Protein AF-A0A0M2RKM7-F1 (afdb_monomer)

Foldseek 3Di:
DDPVVVVVVVVVVVVVVVVVLQPDDPDDQDDDAFPPPQDQEFEAEEAQQQQVACVVVDRGRNNLQGLAAHVDSNHPHVNNVSCSRPVNRYYYYPYYHPDDPVCRVVD

Sequence (107 aa):
MSRRGVTALACLAALVALACDGAGSASPRPSGSPPPGTPAVLTALGDSITTGFGSCLVLMSCERNSWSTGTGLRVESHYRRLRERNPALRGENRAAPGARAAALAGQ

Solvent-accessible surface area (backbone atoms only — not comparable to full-atom values): 6380 Å² total; per-residue (Å²): 132,59,71,68,58,56,52,52,52,52,54,51,52,53,55,50,56,69,58,64,77,65,77,70,78,85,69,83,78,76,85,72,81,56,58,88,91,61,70,59,66,48,76,39,69,48,20,33,72,54,23,15,45,44,73,71,88,43,91,42,75,28,48,45,56,4,62,50,59,9,78,27,92,92,33,90,6,53,41,49,66,47,29,65,60,21,81,81,43,43,71,43,77,49,33,38,73,82,47,51,82,90,50,52,89,80,82

Structure (mmCIF, N/CA/C/O backbone):
data_AF-A0A0M2RKM7-F1
#
_entry.id   AF-A0A0M2RKM7-F1
#
loop_
_atom_site.group_PDB
_atom_site.id
_atom_site.type_symbol
_atom_site.label_atom_id
_atom_site.label_alt_id
_atom_site.label_comp_id
_atom_site.label_asym_id
_atom_site.label_entity_id
_atom_site.label_seq_id
_atom_site.pdbx_PDB_ins_code
_atom_site.Cartn_x
_atom_site.Cartn_y
_atom_site.Cartn_z
_atom_site.occupancy
_atom_site.B_iso_or_equiv
_atom_site.auth_seq_id
_atom_site.auth_comp_id
_atom_site.auth_asym_id
_atom_site.auth_atom_id
_atom_site.pdbx_PDB_model_num
ATOM 1 N N . MET A 1 1 ? 8.998 46.943 7.574 1.00 57.16 1 MET A N 1
ATOM 2 C CA . MET A 1 1 ? 9.124 45.532 8.013 1.00 57.16 1 MET A CA 1
ATOM 3 C C . MET A 1 1 ? 10.247 44.882 7.221 1.00 57.16 1 MET A C 1
ATOM 5 O O . MET A 1 1 ? 10.223 44.951 5.998 1.00 57.16 1 MET A O 1
ATOM 9 N N . SER A 1 2 ? 11.279 44.348 7.880 1.00 72.00 2 SER A N 1
ATOM 10 C CA . SER A 1 2 ? 12.429 43.769 7.174 1.00 72.00 2 SER A CA 1
ATOM 11 C C . SER A 1 2 ? 12.005 42.491 6.441 1.00 72.00 2 SER A C 1
ATOM 13 O O . SER A 1 2 ? 11.242 41.688 6.978 1.00 72.00 2 SER A O 1
ATOM 15 N N . ARG A 1 3 ? 12.505 42.279 5.215 1.00 73.31 3 ARG A N 1
ATOM 16 C CA . ARG A 1 3 ? 12.221 41.068 4.414 1.00 73.31 3 ARG A CA 1
ATOM 17 C C . ARG A 1 3 ? 12.471 39.773 5.204 1.00 73.31 3 ARG A C 1
ATOM 19 O O . ARG A 1 3 ? 11.742 38.808 5.031 1.00 73.31 3 ARG A O 1
ATOM 26 N N . ARG A 1 4 ? 13.436 39.809 6.132 1.00 76.69 4 ARG A N 1
ATOM 27 C CA . ARG A 1 4 ? 13.787 38.719 7.056 1.00 76.69 4 ARG A CA 1
ATOM 28 C C . ARG A 1 4 ? 12.669 38.375 8.051 1.00 76.69 4 ARG A C 1
ATOM 30 O O . ARG A 1 4 ? 12.461 37.203 8.348 1.00 76.69 4 ARG A O 1
ATOM 37 N N . GLY A 1 5 ? 11.934 39.375 8.541 1.00 78.19 5 GLY A N 1
ATOM 38 C CA . GLY A 1 5 ? 10.790 39.162 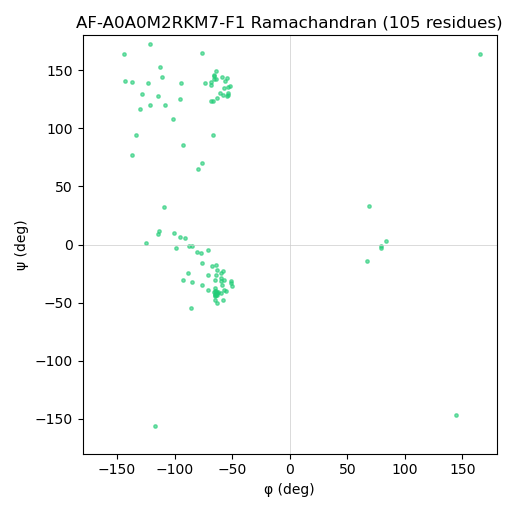9.433 1.00 78.19 5 GLY A CA 1
ATOM 39 C C . GLY A 1 5 ? 9.601 38.538 8.706 1.00 78.19 5 GLY A C 1
ATOM 40 O O . GLY A 1 5 ? 8.974 37.621 9.225 1.00 78.19 5 GLY A O 1
ATOM 41 N N . VAL A 1 6 ? 9.350 38.969 7.465 1.00 82.44 6 VAL A N 1
ATOM 42 C CA . VAL A 1 6 ? 8.284 38.404 6.620 1.00 82.44 6 VAL A CA 1
ATOM 43 C C . VAL A 1 6 ? 8.567 36.935 6.289 1.00 82.44 6 VAL A C 1
ATOM 45 O O . VAL A 1 6 ? 7.675 36.102 6.415 1.00 82.44 6 VAL A O 1
ATOM 48 N N . THR A 1 7 ? 9.812 36.587 5.945 1.00 85.94 7 THR A N 1
ATOM 49 C CA . THR A 1 7 ? 10.196 35.190 5.681 1.00 85.94 7 THR A CA 1
ATOM 50 C C . THR A 1 7 ? 10.096 34.304 6.920 1.00 85.94 7 THR A C 1
ATOM 52 O O . THR A 1 7 ? 9.625 33.176 6.819 1.00 85.94 7 THR A O 1
ATOM 55 N N . ALA A 1 8 ? 10.488 34.804 8.096 1.00 88.38 8 ALA A N 1
ATOM 56 C CA . ALA A 1 8 ? 10.396 34.035 9.337 1.00 88.38 8 ALA A CA 1
ATOM 57 C C . ALA A 1 8 ? 8.935 33.734 9.714 1.00 88.38 8 ALA A C 1
ATOM 59 O O . ALA A 1 8 ? 8.611 32.597 10.051 1.00 88.38 8 ALA A O 1
ATOM 60 N N . LEU A 1 9 ? 8.045 34.726 9.584 1.00 90.00 9 LEU A N 1
ATOM 61 C CA . LEU A 1 9 ? 6.608 34.544 9.804 1.00 90.00 9 LEU A CA 1
ATOM 62 C C . LEU A 1 9 ? 5.985 33.555 8.812 1.00 90.00 9 LEU A C 1
ATOM 64 O O . LEU A 1 9 ? 5.192 32.711 9.221 1.00 90.00 9 LEU A O 1
ATOM 68 N N . ALA A 1 10 ? 6.365 33.620 7.533 1.00 90.19 10 ALA A N 1
ATOM 69 C CA . ALA A 1 10 ? 5.863 32.697 6.518 1.00 90.19 10 ALA A CA 1
ATOM 70 C C . ALA A 1 10 ? 6.271 31.240 6.809 1.00 90.19 10 ALA A C 1
ATOM 72 O O . ALA A 1 10 ? 5.433 30.342 6.741 1.00 90.19 10 ALA A O 1
ATOM 73 N N . CYS A 1 11 ? 7.529 31.001 7.200 1.00 91.31 11 CYS A N 1
ATOM 74 C CA . CYS A 1 11 ? 7.995 29.667 7.589 1.00 91.31 11 CYS A CA 1
ATOM 75 C C . CYS A 1 11 ? 7.268 29.139 8.833 1.00 91.31 11 CYS A C 1
ATOM 77 O O . CYS A 1 11 ? 6.881 27.973 8.872 1.00 91.31 11 CYS A O 1
ATOM 79 N N . LEU A 1 12 ? 7.053 29.994 9.838 1.00 90.25 12 LEU A N 1
ATOM 80 C CA . LEU A 1 12 ? 6.352 29.608 11.061 1.00 90.25 12 LEU A CA 1
ATOM 81 C C . LEU A 1 12 ? 4.887 29.242 10.774 1.00 90.25 12 LEU A C 1
ATOM 83 O O . LEU A 1 12 ? 4.402 28.221 11.253 1.00 90.25 12 LEU A O 1
ATOM 87 N N . ALA A 1 13 ? 4.206 30.028 9.934 1.00 85.56 13 ALA A N 1
ATOM 88 C CA . ALA A 1 13 ? 2.833 29.753 9.516 1.00 85.56 13 ALA A CA 1
ATOM 89 C C . ALA A 1 13 ? 2.716 28.428 8.740 1.00 85.56 13 ALA A C 1
ATOM 91 O O . ALA A 1 13 ? 1.798 27.649 8.993 1.00 85.56 13 ALA A O 1
ATOM 92 N N . ALA A 1 14 ? 3.672 28.131 7.851 1.00 83.88 14 ALA A N 1
ATOM 93 C CA . ALA A 1 14 ? 3.708 26.865 7.119 1.00 83.88 14 ALA A CA 1
ATOM 94 C C . ALA A 1 14 ? 3.900 25.651 8.050 1.00 83.88 14 ALA A C 1
ATOM 96 O O . ALA A 1 14 ? 3.241 24.626 7.873 1.00 83.88 14 ALA A O 1
ATOM 97 N N . LEU A 1 15 ? 4.758 25.769 9.071 1.00 83.56 15 LEU A N 1
ATOM 98 C CA . LEU A 1 15 ? 4.966 24.713 10.069 1.00 83.56 15 LEU A CA 1
ATOM 99 C C . LEU A 1 15 ? 3.716 24.463 10.924 1.00 83.56 15 LEU A C 1
ATOM 101 O O . LEU A 1 15 ? 3.376 23.309 11.178 1.00 83.56 15 LEU A O 1
ATOM 105 N N . VAL A 1 16 ? 3.008 25.523 11.324 1.00 81.25 16 VAL A N 1
ATOM 106 C CA . VAL A 1 16 ? 1.745 25.408 12.072 1.00 81.25 16 VAL A CA 1
ATOM 107 C C . VAL A 1 16 ? 0.661 24.747 11.217 1.00 81.25 16 VAL A C 1
ATOM 109 O O . VAL A 1 16 ? -0.001 23.824 11.686 1.00 81.25 16 VAL A O 1
ATOM 112 N N . ALA A 1 17 ? 0.528 25.134 9.945 1.00 74.81 17 ALA A N 1
ATOM 113 C CA . ALA A 1 17 ? -0.430 24.514 9.028 1.00 74.81 17 ALA A CA 1
ATOM 114 C C . ALA A 1 17 ? -0.175 23.003 8.854 1.00 74.81 17 ALA A C 1
ATOM 116 O O . ALA A 1 17 ? -1.106 22.205 8.919 1.00 74.81 17 ALA A O 1
ATOM 117 N N . LEU A 1 18 ? 1.093 22.592 8.729 1.00 72.00 18 LEU A N 1
ATOM 118 C CA . LEU A 1 18 ? 1.483 21.179 8.641 1.00 72.00 18 LEU A CA 1
ATOM 119 C C . LEU A 1 18 ? 1.169 20.373 9.915 1.00 72.00 18 LEU A C 1
ATOM 121 O O . LEU A 1 18 ? 1.007 19.152 9.814 1.00 72.00 18 LEU A O 1
ATOM 125 N N . ALA A 1 19 ? 1.118 21.026 11.081 1.00 65.94 19 ALA A N 1
ATOM 126 C CA . ALA A 1 19 ? 0.835 20.405 12.375 1.00 65.94 19 ALA A CA 1
ATOM 127 C C . ALA A 1 19 ? -0.672 20.278 12.664 1.00 65.94 19 ALA A C 1
ATOM 129 O O . ALA A 1 19 ? -1.094 19.314 13.303 1.00 65.94 19 ALA A O 1
ATOM 130 N N . CYS A 1 20 ? -1.492 21.214 12.177 1.00 61.06 20 CYS A N 1
ATOM 131 C CA . CYS A 1 20 ? -2.936 21.224 12.427 1.00 61.06 20 CYS A CA 1
ATOM 132 C C . CYS A 1 20 ? -3.732 20.193 11.605 1.00 61.06 20 CYS A C 1
ATOM 134 O O . CYS A 1 20 ? -4.843 19.849 11.994 1.00 61.06 20 CYS A O 1
ATOM 136 N N . ASP A 1 21 ? -3.157 19.631 10.540 1.00 57.12 21 ASP A N 1
ATOM 137 C CA . ASP A 1 21 ? -3.790 18.581 9.716 1.00 57.12 21 ASP A CA 1
ATOM 138 C C . ASP A 1 21 ? -3.897 17.206 10.423 1.00 57.12 21 ASP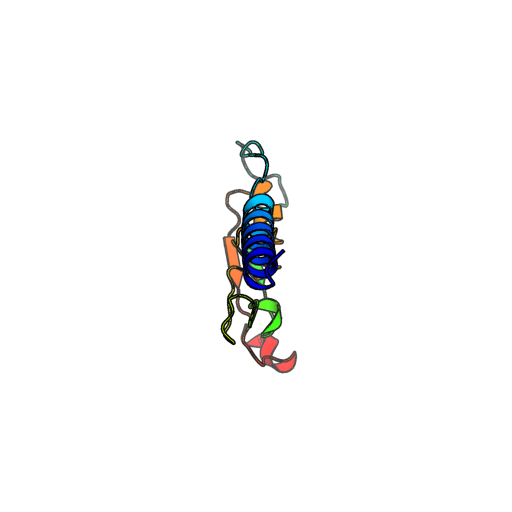 A C 1
ATOM 140 O O . ASP A 1 21 ? -4.436 16.246 9.876 1.00 57.12 21 ASP A O 1
ATOM 144 N N . GLY A 1 22 ? -3.333 17.067 11.630 1.00 54.03 22 GLY A N 1
ATOM 145 C CA . GLY A 1 22 ? -3.231 15.796 12.358 1.00 54.03 22 GLY A CA 1
ATOM 146 C C . GLY A 1 22 ? -4.283 15.556 13.445 1.00 54.03 22 GLY A C 1
ATOM 147 O O . GLY A 1 22 ? -4.264 14.489 14.060 1.00 54.03 22 GLY A O 1
ATOM 148 N N . ALA A 1 23 ? -5.180 16.509 13.718 1.00 55.00 23 ALA A N 1
ATOM 149 C CA . ALA A 1 23 ? -6.182 16.390 14.781 1.00 55.00 23 ALA A CA 1
ATOM 150 C C . ALA A 1 23 ? -7.385 15.535 14.335 1.00 55.00 23 ALA A C 1
ATOM 152 O O . ALA A 1 23 ? -8.508 16.015 14.206 1.00 55.00 23 ALA A O 1
ATOM 153 N N . GLY A 1 24 ? -7.142 14.249 14.073 1.00 55.44 24 GLY A N 1
ATOM 154 C CA . GLY A 1 24 ? -8.203 13.266 13.879 1.00 55.44 24 GLY A CA 1
ATOM 155 C C . GLY A 1 24 ? -8.942 13.029 15.194 1.00 55.44 24 GLY A C 1
ATOM 156 O O . GLY A 1 24 ? -8.330 12.669 16.200 1.00 55.44 24 GLY A O 1
ATOM 157 N N . SER A 1 25 ? -10.257 13.233 15.196 1.00 58.03 25 SER A N 1
ATOM 158 C CA . SER A 1 25 ? -11.138 12.838 16.292 1.00 58.03 25 SER A CA 1
ATOM 159 C C . SER A 1 25 ? -10.954 11.347 16.589 1.00 58.03 25 SER A C 1
ATOM 161 O O . SER A 1 25 ? -11.003 10.506 15.690 1.00 58.03 25 SER A O 1
ATOM 163 N N . ALA A 1 26 ? -10.710 11.007 17.857 1.00 58.09 26 ALA A N 1
ATOM 164 C CA . ALA A 1 26 ? -10.612 9.621 18.295 1.00 58.09 26 ALA A CA 1
ATOM 165 C C . ALA A 1 26 ? -11.987 8.954 18.147 1.00 58.09 26 ALA A C 1
ATOM 167 O O . ALA A 1 26 ? -12.847 9.072 19.018 1.00 58.09 26 ALA A O 1
ATOM 168 N N . SER A 1 27 ? -12.210 8.295 17.010 1.00 61.47 27 SER A N 1
ATOM 169 C CA . SER A 1 27 ? -13.421 7.514 16.778 1.00 61.47 27 SER A CA 1
ATOM 170 C C . SER A 1 27 ? -13.407 6.281 17.695 1.00 61.47 27 SER A C 1
ATOM 172 O O . SER A 1 27 ? -12.346 5.660 17.848 1.00 61.47 27 SER A O 1
ATOM 174 N N . PRO A 1 28 ? -14.534 5.915 18.338 1.00 60.66 28 PRO A N 1
ATOM 175 C CA . PRO A 1 28 ? -14.600 4.740 19.198 1.00 60.66 28 PRO A CA 1
ATOM 176 C C . PRO A 1 28 ? -14.117 3.499 18.446 1.00 60.66 28 PRO A C 1
ATOM 178 O O . PRO A 1 28 ? -14.588 3.206 17.347 1.00 60.66 28 PRO A O 1
ATOM 181 N N . ARG A 1 29 ? -13.176 2.752 19.036 1.00 60.69 29 ARG A N 1
ATOM 182 C CA . ARG A 1 29 ? -12.738 1.477 18.461 1.00 60.69 29 ARG A CA 1
ATOM 183 C C . ARG A 1 29 ? -13.916 0.495 18.539 1.00 60.69 29 ARG A C 1
ATOM 185 O O . ARG A 1 29 ? -14.388 0.243 19.647 1.00 60.69 29 ARG A O 1
ATOM 192 N N . PRO A 1 30 ? -14.369 -0.085 17.417 1.00 62.38 30 PRO A N 1
ATOM 193 C CA . PRO A 1 30 ? -15.457 -1.049 17.447 1.00 62.38 30 PRO A CA 1
ATOM 194 C C . PRO A 1 30 ? -15.046 -2.281 18.253 1.00 62.38 30 PRO A C 1
ATOM 196 O O . PRO A 1 30 ? -14.010 -2.898 17.992 1.00 62.38 30 PRO A O 1
ATOM 199 N N . SER A 1 31 ? -15.861 -2.621 19.247 1.00 58.75 31 SER A N 1
ATOM 200 C CA . SER A 1 31 ? -15.774 -3.848 20.031 1.00 58.75 31 SER A CA 1
ATOM 201 C C . SER A 1 31 ? -16.827 -4.832 19.517 1.00 58.75 31 SER A C 1
ATOM 203 O O . SER A 1 31 ? -18.025 -4.632 19.694 1.00 58.75 31 SER A O 1
ATOM 205 N N . GLY A 1 32 ? -16.393 -5.889 18.831 1.00 67.69 32 GLY A N 1
ATOM 206 C CA . GLY A 1 32 ? -17.287 -6.923 18.307 1.00 67.69 32 GLY A CA 1
ATOM 207 C C . GLY A 1 32 ? -16.619 -7.822 17.271 1.00 67.69 32 GLY A C 1
ATOM 208 O O . GLY A 1 32 ? -15.561 -7.492 16.731 1.00 67.69 32 GLY A O 1
ATOM 209 N N . SER A 1 33 ? -17.235 -8.973 17.001 1.00 70.50 33 SER A N 1
ATOM 210 C CA . SER A 1 33 ? -16.856 -9.819 15.868 1.00 70.50 33 SER A CA 1
ATOM 211 C C . SER A 1 33 ? -17.156 -9.089 14.550 1.00 70.50 33 SER A C 1
ATOM 213 O O . SER A 1 33 ? -18.172 -8.392 14.472 1.00 70.50 33 SER A O 1
ATOM 215 N N . PRO A 1 34 ? -16.307 -9.228 13.514 1.00 71.06 34 PRO A N 1
ATOM 216 C CA . PRO A 1 34 ? -16.527 -8.568 12.232 1.00 71.06 34 PRO A CA 1
ATOM 217 C C . PRO A 1 34 ? -17.899 -8.935 11.650 1.00 71.06 34 PRO A C 1
ATOM 219 O O . PRO A 1 34 ? -18.291 -10.103 11.741 1.00 71.06 34 PRO A O 1
ATOM 222 N N . PRO A 1 35 ? -18.622 -7.988 11.025 1.00 74.69 35 PRO A N 1
ATOM 223 C CA . PRO A 1 35 ? -19.873 -8.298 10.352 1.00 74.69 35 PRO A CA 1
ATOM 224 C C . PRO A 1 35 ? -19.681 -9.420 9.316 1.00 74.69 35 PRO A C 1
ATOM 226 O O . PRO A 1 35 ? -18.643 -9.448 8.634 1.00 74.69 35 PRO A O 1
ATOM 229 N N . PRO A 1 36 ? -20.669 -10.319 9.153 1.00 77.31 36 PRO A N 1
ATOM 230 C CA . PRO A 1 36 ? -20.647 -11.323 8.097 1.00 77.31 36 PRO A CA 1
ATOM 231 C C . PRO A 1 36 ? -20.399 -10.677 6.728 1.00 77.31 36 PRO A C 1
ATOM 233 O O . PRO A 1 36 ? -20.969 -9.634 6.415 1.00 77.31 36 PRO A O 1
ATOM 236 N N . GLY A 1 37 ? -19.530 -11.284 5.916 1.00 81.62 37 GLY A N 1
ATOM 237 C CA . GLY A 1 37 ? -19.195 -10.782 4.578 1.00 81.62 37 GLY A CA 1
ATOM 238 C C . GLY A 1 37 ? -18.121 -9.690 4.535 1.00 81.62 37 GLY A C 1
ATOM 239 O O . GLY A 1 37 ? -17.807 -9.196 3.453 1.00 81.62 37 GLY A O 1
ATOM 240 N N . THR A 1 38 ? -17.517 -9.317 5.668 1.00 85.12 38 THR A N 1
ATOM 241 C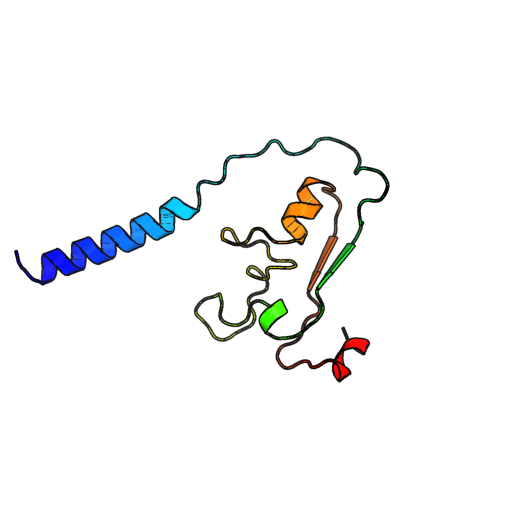 CA . THR A 1 38 ? -16.335 -8.444 5.643 1.00 85.12 38 THR A CA 1
ATOM 242 C C . THR A 1 38 ? -15.094 -9.199 5.154 1.00 85.12 38 THR A C 1
ATOM 244 O O . THR A 1 38 ? -14.881 -10.352 5.537 1.00 85.12 38 THR A O 1
ATOM 247 N N . PRO A 1 39 ? -14.250 -8.580 4.306 1.00 90.75 39 PRO A N 1
ATOM 248 C CA . PRO A 1 39 ? -13.041 -9.230 3.821 1.00 90.75 39 PRO A CA 1
ATOM 249 C C . PRO A 1 39 ? -12.078 -9.513 4.978 1.00 90.75 39 PRO A C 1
ATOM 251 O O . PRO A 1 39 ? -11.940 -8.707 5.901 1.00 90.75 39 PRO A O 1
ATOM 254 N N . ALA A 1 40 ? -11.394 -10.657 4.912 1.00 92.62 40 ALA A N 1
ATOM 255 C CA . ALA A 1 40 ? -10.340 -11.028 5.859 1.00 92.62 40 ALA A CA 1
ATOM 256 C C . ALA A 1 40 ? -8.953 -10.524 5.424 1.00 92.62 40 ALA A C 1
ATOM 258 O O . ALA A 1 40 ? -8.072 -10.319 6.263 1.00 92.62 40 ALA A O 1
ATOM 259 N N . VAL A 1 41 ? -8.763 -10.300 4.119 1.00 95.75 41 VAL A N 1
ATOM 260 C CA . VAL A 1 41 ? -7.501 -9.856 3.520 1.00 95.75 41 VAL A CA 1
ATOM 261 C C . VAL A 1 41 ? -7.773 -8.779 2.469 1.00 95.75 41 VAL A C 1
ATOM 263 O O . VAL A 1 41 ? -8.727 -8.885 1.702 1.00 95.75 41 VAL A O 1
ATOM 266 N N . LEU A 1 42 ? -6.920 -7.757 2.434 1.00 97.12 42 LEU A N 1
ATOM 267 C CA . LEU A 1 42 ? -6.815 -6.771 1.364 1.00 97.12 42 LEU A CA 1
ATOM 268 C C . LEU A 1 42 ? -5.392 -6.808 0.805 1.00 97.12 42 LEU A C 1
ATOM 270 O O . LEU A 1 42 ? -4.447 -6.492 1.528 1.00 97.12 42 LEU A O 1
ATOM 274 N N . THR A 1 43 ? -5.255 -7.112 -0.481 1.00 97.62 43 THR A N 1
ATOM 275 C CA . THR A 1 43 ? -3.968 -7.047 -1.180 1.00 97.62 43 THR A CA 1
ATOM 276 C C . THR A 1 43 ? -4.021 -5.964 -2.247 1.00 97.62 43 THR A C 1
ATOM 278 O O . THR A 1 43 ? -4.938 -5.937 -3.066 1.00 97.62 43 THR A O 1
ATOM 281 N N . ALA A 1 44 ? -3.049 -5.056 -2.228 1.00 98.19 44 ALA A N 1
ATOM 282 C CA . ALA A 1 44 ? -2.884 -4.039 -3.255 1.00 98.19 44 ALA A CA 1
ATOM 283 C C . ALA A 1 44 ? -1.877 -4.513 -4.306 1.00 98.19 44 ALA A C 1
ATOM 285 O O . ALA A 1 44 ? -0.747 -4.852 -3.966 1.00 98.19 44 ALA A O 1
ATOM 286 N N . LEU A 1 45 ? -2.294 -4.508 -5.570 1.00 98.12 45 LEU A N 1
ATOM 287 C CA . LEU A 1 45 ? -1.475 -4.834 -6.737 1.00 98.12 45 LEU A CA 1
ATOM 288 C C . LEU A 1 45 ? -1.286 -3.560 -7.571 1.00 98.12 45 LEU A C 1
ATOM 290 O O . LEU A 1 45 ? -2.125 -2.655 -7.536 1.00 98.12 45 LEU A O 1
ATOM 294 N N . GLY A 1 46 ? -0.196 -3.468 -8.320 1.00 97.81 46 GLY A N 1
ATOM 295 C CA . GLY A 1 46 ? 0.050 -2.360 -9.235 1.00 97.81 46 GLY A CA 1
ATOM 296 C C . GLY A 1 46 ? 1.514 -1.965 -9.327 1.00 97.81 46 GLY A C 1
ATOM 297 O O . GLY A 1 46 ? 2.414 -2.804 -9.247 1.00 97.81 46 GLY A O 1
ATOM 298 N N . ASP A 1 47 ? 1.733 -0.671 -9.523 1.00 98.00 47 ASP A N 1
ATOM 299 C CA . ASP A 1 47 ? 3.030 -0.086 -9.836 1.00 98.00 47 ASP A CA 1
ATOM 300 C C . ASP A 1 47 ? 3.525 0.883 -8.743 1.00 98.00 47 ASP A C 1
ATOM 302 O O . ASP A 1 47 ? 3.130 0.816 -7.573 1.00 98.00 47 ASP A O 1
ATOM 306 N N . SER A 1 48 ? 4.410 1.808 -9.120 1.00 97.56 48 SER A N 1
ATOM 307 C CA . SER A 1 48 ? 4.951 2.832 -8.228 1.00 97.56 48 SER A CA 1
ATOM 308 C C . SER A 1 48 ? 3.865 3.699 -7.579 1.00 97.56 48 SER A C 1
ATOM 310 O O . SER A 1 48 ? 4.043 4.104 -6.427 1.00 97.56 48 SER A O 1
ATOM 312 N N . ILE A 1 49 ? 2.725 3.928 -8.239 1.00 96.69 49 ILE A N 1
ATOM 313 C CA . ILE A 1 49 ? 1.602 4.692 -7.681 1.00 96.69 49 ILE A CA 1
ATOM 314 C C . ILE A 1 49 ? 1.019 3.950 -6.474 1.00 96.69 49 ILE A C 1
ATOM 316 O O . ILE 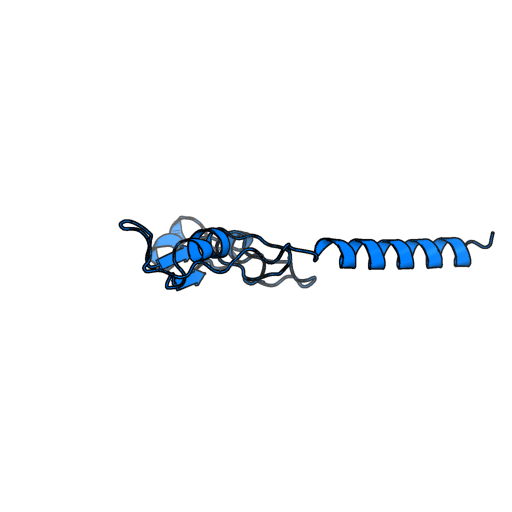A 1 49 ? 0.873 4.536 -5.401 1.00 96.69 49 ILE A O 1
ATOM 320 N N . THR A 1 50 ? 0.767 2.643 -6.599 1.00 98.12 50 THR A N 1
ATOM 321 C CA . THR A 1 50 ? 0.210 1.823 -5.509 1.00 98.12 50 THR A CA 1
ATOM 322 C C . THR A 1 50 ? 1.163 1.721 -4.313 1.00 98.12 50 THR A C 1
ATOM 324 O O . THR A 1 50 ? 0.712 1.657 -3.165 1.00 98.12 50 THR A O 1
ATOM 327 N N . THR A 1 51 ? 2.480 1.768 -4.543 1.00 97.75 51 THR A N 1
ATOM 328 C CA . THR A 1 51 ? 3.484 1.819 -3.460 1.00 97.75 51 THR A CA 1
ATOM 329 C C . THR A 1 51 ? 3.627 3.201 -2.805 1.00 97.75 51 THR A C 1
ATOM 331 O O . THR A 1 51 ? 4.347 3.334 -1.818 1.00 97.75 51 THR A O 1
ATOM 334 N N . GLY A 1 52 ? 2.976 4.245 -3.333 1.00 96.81 52 GLY A N 1
ATOM 335 C CA . GLY A 1 52 ? 3.122 5.618 -2.840 1.00 96.81 52 GLY A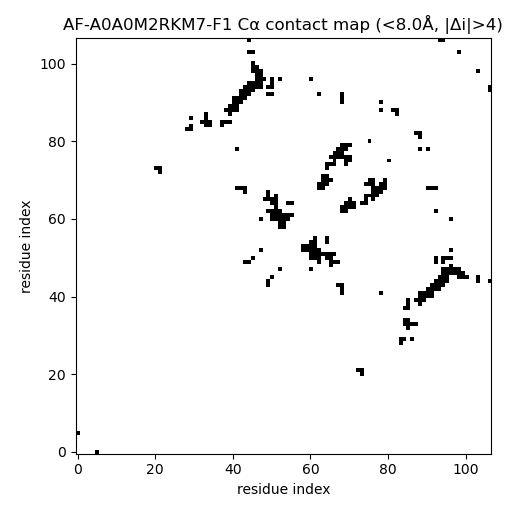 CA 1
ATOM 336 C C . GLY A 1 52 ? 4.504 6.216 -3.120 1.00 96.81 52 GLY A C 1
ATOM 337 O O . GLY A 1 52 ? 5.030 6.970 -2.295 1.00 96.81 52 GLY A O 1
ATOM 338 N N . PHE A 1 53 ? 5.127 5.847 -4.240 1.00 97.69 53 PHE A N 1
ATOM 339 C CA . PHE A 1 53 ? 6.472 6.285 -4.609 1.00 97.69 53 PHE A CA 1
ATOM 340 C C . PHE A 1 53 ? 6.623 7.814 -4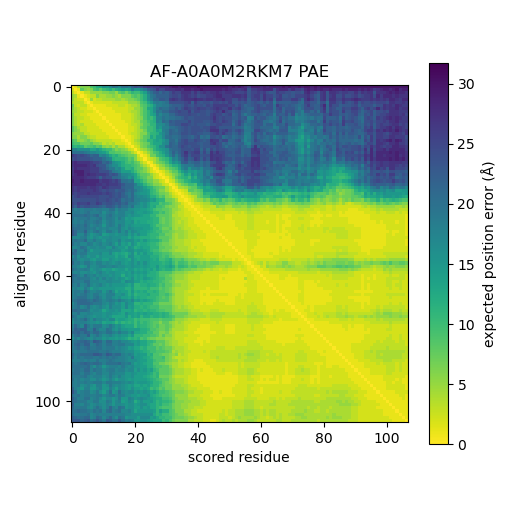.584 1.00 97.69 53 PHE A C 1
ATOM 342 O O . PHE A 1 53 ? 5.767 8.543 -5.079 1.00 97.69 53 PHE A O 1
ATOM 349 N N . GLY A 1 54 ? 7.721 8.309 -4.006 1.00 95.69 54 GLY A N 1
ATOM 350 C CA . GLY A 1 54 ? 8.033 9.744 -3.954 1.00 95.69 54 GLY A CA 1
ATOM 351 C C . GLY A 1 54 ? 7.284 10.534 -2.875 1.00 95.69 54 GLY A C 1
ATOM 352 O O . GLY A 1 54 ? 7.547 11.717 -2.682 1.00 95.69 54 GLY A O 1
ATOM 353 N N . SER A 1 55 ? 6.382 9.902 -2.122 1.00 95.62 55 SER A N 1
ATOM 354 C CA . SER A 1 55 ? 5.565 10.600 -1.117 1.00 95.62 55 SER A CA 1
ATOM 355 C C . SER A 1 55 ? 6.279 10.866 0.219 1.00 95.62 55 SER A C 1
ATOM 357 O O . SER A 1 55 ? 5.730 11.550 1.081 1.00 95.62 55 SER A O 1
ATOM 359 N N . CYS A 1 56 ? 7.496 10.347 0.408 1.00 93.50 56 CYS A N 1
ATOM 360 C CA . CYS A 1 56 ? 8.296 10.511 1.628 1.00 93.50 56 CYS A CA 1
ATOM 361 C C . CYS A 1 56 ? 9.515 11.424 1.423 1.00 93.50 56 CYS A C 1
ATOM 363 O O . CYS A 1 56 ? 10.542 11.227 2.062 1.00 93.50 56 CYS A O 1
ATOM 365 N N . LEU A 1 57 ? 9.392 12.426 0.538 1.00 88.69 57 LEU A N 1
ATOM 366 C CA . LEU A 1 57 ? 10.415 13.429 0.167 1.00 88.69 57 LEU A CA 1
ATOM 367 C C . LEU A 1 57 ? 11.636 12.881 -0.590 1.00 88.69 57 LEU A C 1
ATOM 369 O O . LEU A 1 57 ? 12.384 13.646 -1.191 1.00 88.69 57 LEU A O 1
ATOM 373 N N . VAL A 1 58 ? 11.813 11.564 -0.598 1.00 91.81 58 VAL A N 1
ATOM 374 C CA . VAL A 1 58 ? 12.803 10.830 -1.384 1.00 91.81 58 VAL A CA 1
ATOM 375 C C . VAL A 1 58 ? 12.107 10.021 -2.478 1.00 91.81 58 VAL A C 1
ATOM 377 O O . VAL A 1 58 ? 11.009 9.498 -2.270 1.00 91.81 58 VAL A O 1
ATOM 380 N N . LEU A 1 59 ? 12.741 9.911 -3.649 1.00 93.25 59 LEU A N 1
ATOM 381 C CA . LEU A 1 59 ? 12.232 9.155 -4.801 1.00 93.25 59 LEU A CA 1
ATOM 382 C C . LEU A 1 59 ? 12.407 7.642 -4.590 1.00 93.25 59 LEU A C 1
ATOM 384 O O . LEU A 1 59 ? 13.231 6.993 -5.227 1.00 93.25 59 LEU A O 1
ATOM 388 N N . MET A 1 60 ? 11.624 7.095 -3.665 1.00 96.19 60 MET A N 1
ATOM 389 C CA . MET A 1 60 ? 11.518 5.668 -3.358 1.00 96.19 60 MET A CA 1
ATOM 390 C C . MET A 1 60 ? 10.073 5.308 -3.001 1.00 96.19 60 MET A C 1
ATOM 392 O O . MET A 1 60 ? 9.260 6.191 -2.705 1.00 96.19 60 MET A O 1
ATOM 396 N N . SER A 1 61 ? 9.752 4.013 -3.012 1.00 97.56 61 SER A N 1
ATOM 397 C CA . SER A 1 61 ? 8.475 3.501 -2.509 1.00 97.56 61 SER A CA 1
ATOM 398 C C . SER A 1 61 ? 8.275 3.908 -1.053 1.00 97.56 61 SER A C 1
ATOM 400 O O . SER A 1 61 ? 9.186 3.783 -0.233 1.00 97.56 61 SER A O 1
ATOM 402 N N . CYS A 1 62 ? 7.075 4.379 -0.722 1.00 97.12 62 CYS A N 1
ATOM 403 C CA . CYS A 1 62 ? 6.710 4.695 0.650 1.00 97.12 62 CYS A CA 1
ATOM 404 C C . CYS A 1 62 ? 5.300 4.189 0.939 1.00 97.12 62 CYS A C 1
ATOM 406 O O . CYS A 1 62 ? 4.333 4.950 0.986 1.00 97.12 62 CYS A O 1
ATOM 408 N N . GLU A 1 63 ? 5.191 2.876 1.150 1.00 97.25 63 GLU A N 1
ATOM 409 C CA . GLU A 1 63 ? 3.907 2.175 1.264 1.00 97.25 63 GLU A CA 1
ATOM 410 C C . GLU A 1 63 ? 3.037 2.691 2.408 1.00 97.25 63 GLU A C 1
ATOM 412 O O . GLU A 1 63 ? 1.812 2.632 2.329 1.00 97.25 63 GLU A O 1
ATOM 417 N N . ARG A 1 64 ? 3.652 3.291 3.435 1.00 96.12 64 ARG A N 1
ATOM 418 C CA . ARG A 1 64 ? 2.943 4.009 4.498 1.00 96.12 64 ARG A CA 1
ATOM 419 C C . ARG A 1 64 ? 1.948 5.035 3.944 1.00 96.12 64 ARG A C 1
ATOM 421 O O . ARG A 1 64 ? 0.901 5.233 4.551 1.00 96.12 64 ARG A O 1
ATOM 428 N N . ASN A 1 65 ? 2.242 5.655 2.807 1.00 96.88 65 ASN A N 1
ATOM 429 C CA . ASN A 1 65 ? 1.388 6.651 2.165 1.00 96.88 65 ASN A CA 1
ATOM 430 C C . ASN A 1 65 ? 0.570 6.085 0.987 1.00 96.88 65 ASN A C 1
ATOM 432 O O . ASN A 1 65 ? -0.061 6.850 0.260 1.00 96.88 65 ASN A O 1
ATOM 436 N N . SER A 1 66 ? 0.548 4.763 0.790 1.00 98.00 66 SER A N 1
ATOM 437 C CA . SER A 1 66 ? -0.339 4.125 -0.187 1.00 98.00 66 SER A CA 1
ATOM 438 C C . SER A 1 66 ? -1.806 4.404 0.152 1.00 98.00 66 SER A C 1
ATOM 440 O O . SER A 1 66 ? -2.250 4.158 1.274 1.00 98.00 66 SER A O 1
ATOM 442 N N . TRP A 1 67 ? -2.599 4.851 -0.822 1.00 96.88 67 TRP A N 1
ATOM 443 C CA . TRP A 1 67 ? -4.048 5.022 -0.643 1.00 96.88 67 TRP A CA 1
ATOM 444 C C . TRP A 1 67 ? -4.792 3.687 -0.469 1.00 96.88 67 TRP A C 1
ATOM 446 O O . TRP A 1 67 ? -5.901 3.658 0.067 1.00 96.88 67 TRP A O 1
ATOM 456 N N . SER A 1 68 ? -4.172 2.571 -0.854 1.00 97.94 68 SER A N 1
ATOM 457 C CA . SER A 1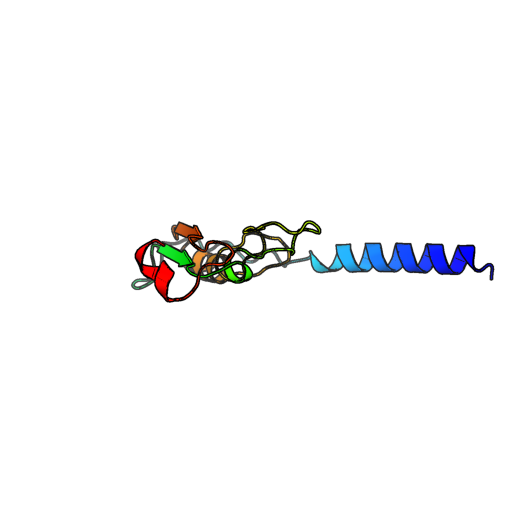 68 ? -4.746 1.230 -0.726 1.00 97.94 68 SER A CA 1
ATOM 458 C C . SER A 1 68 ? -4.479 0.629 0.650 1.00 97.94 68 SER A C 1
ATOM 460 O O . SER A 1 68 ? -5.419 0.257 1.350 1.00 97.94 68 SER A O 1
ATOM 462 N N . THR A 1 69 ? -3.213 0.576 1.067 1.00 98.06 69 THR A N 1
ATOM 463 C CA . THR A 1 69 ? -2.782 -0.176 2.263 1.00 98.06 69 THR A CA 1
ATOM 464 C C . THR A 1 69 ? -2.025 0.651 3.297 1.00 98.06 69 THR A C 1
ATOM 466 O O . THR A 1 69 ? -1.637 0.129 4.340 1.00 98.06 69 THR A O 1
ATOM 469 N N . GLY A 1 70 ? -1.839 1.947 3.049 1.00 97.31 70 GLY A N 1
ATOM 470 C CA . GLY A 1 70 ? -1.024 2.813 3.888 1.00 97.31 70 GLY A CA 1
ATOM 471 C C . GLY A 1 70 ? -1.558 2.998 5.307 1.00 97.31 70 GLY A C 1
ATOM 472 O O . GLY A 1 70 ? -2.763 2.986 5.566 1.00 97.31 70 GLY A O 1
ATOM 473 N N . THR A 1 71 ? -0.627 3.206 6.235 1.00 95.25 71 THR A N 1
ATOM 474 C CA . THR A 1 71 ? -0.861 3.477 7.665 1.00 95.25 71 THR A CA 1
ATOM 475 C C . THR A 1 71 ? -0.423 4.891 8.066 1.00 95.25 71 THR A C 1
ATOM 477 O O . THR A 1 71 ? -0.315 5.220 9.247 1.00 95.25 71 THR A O 1
ATOM 480 N N . GLY A 1 72 ? -0.127 5.739 7.080 1.00 94.00 72 GLY A N 1
ATOM 481 C CA . GLY A 1 72 ? 0.331 7.103 7.274 1.00 94.00 72 GLY A CA 1
ATOM 482 C C . GLY A 1 72 ? -0.723 7.998 7.907 1.00 94.00 72 GLY A C 1
ATOM 483 O O . GLY A 1 72 ? -1.907 7.890 7.611 1.00 94.00 72 GLY A O 1
ATOM 484 N N . LEU A 1 73 ? -0.283 8.932 8.754 1.00 90.62 73 LEU A N 1
ATOM 485 C CA . LEU A 1 73 ? -1.183 9.882 9.425 1.00 90.62 73 LEU A CA 1
ATOM 486 C C . LEU A 1 73 ? -1.978 10.744 8.435 1.00 90.62 73 LEU A C 1
ATOM 488 O O . LEU A 1 73 ? -3.111 11.099 8.721 1.00 90.62 73 LEU A O 1
ATOM 492 N N . ARG A 1 74 ? -1.395 11.040 7.267 1.00 87.19 74 ARG A N 1
ATOM 493 C CA . ARG A 1 74 ? -2.005 11.860 6.209 1.00 87.19 74 ARG A CA 1
ATOM 494 C C . ARG A 1 74 ? -2.803 11.057 5.181 1.00 87.19 74 ARG A C 1
ATOM 496 O O . ARG A 1 74 ? -3.218 11.613 4.172 1.00 87.19 74 ARG A O 1
ATOM 503 N N . VAL A 1 75 ? -2.968 9.750 5.389 1.00 92.94 75 VAL A N 1
ATOM 504 C CA . VAL A 1 75 ? -3.659 8.876 4.440 1.00 92.94 75 VAL A CA 1
ATOM 505 C C . VAL A 1 75 ? -4.704 8.051 5.170 1.00 92.94 75 VAL A C 1
ATOM 507 O O . VAL A 1 75 ? -4.388 7.206 6.009 1.00 92.94 75 VAL A O 1
ATOM 510 N N . GLU A 1 76 ? -5.959 8.277 4.798 1.00 96.06 76 GLU A N 1
ATOM 511 C CA . GLU A 1 76 ? -7.075 7.418 5.174 1.00 96.06 76 GLU A CA 1
ATOM 512 C C . GLU A 1 76 ? -7.266 6.373 4.069 1.00 96.06 76 GLU A C 1
ATOM 514 O O . GLU A 1 76 ? -7.980 6.588 3.085 1.00 96.06 76 GLU A O 1
ATOM 519 N N . SER A 1 77 ? -6.510 5.279 4.168 1.00 97.81 77 SER A N 1
ATOM 520 C CA . SER A 1 77 ? -6.429 4.251 3.128 1.00 97.81 77 SER A CA 1
ATOM 521 C C . SER A 1 77 ? -7.662 3.345 3.098 1.00 97.81 77 SER A C 1
ATOM 523 O O . SER A 1 77 ? -8.432 3.270 4.059 1.00 97.81 77 SER A O 1
ATOM 525 N N . HIS A 1 78 ? -7.841 2.592 2.008 1.00 97.12 78 HIS A N 1
ATOM 526 C CA . HIS A 1 78 ? -8.854 1.531 1.964 1.00 97.12 78 HIS A CA 1
ATOM 527 C C . HIS A 1 78 ? -8.675 0.526 3.112 1.00 97.12 78 HIS A C 1
ATOM 529 O O . HIS A 1 78 ? -9.661 0.138 3.735 1.00 97.12 78 HIS A O 1
ATOM 535 N N . TYR A 1 79 ? -7.431 0.163 3.436 1.00 97.38 79 TYR A N 1
ATOM 536 C CA . TYR A 1 79 ? -7.113 -0.707 4.566 1.00 97.38 79 TYR A CA 1
ATOM 537 C C . TYR A 1 79 ? -7.619 -0.153 5.897 1.00 97.38 79 TYR A C 1
ATOM 539 O O . TYR A 1 79 ? -8.265 -0.887 6.641 1.00 97.38 79 TYR A O 1
ATOM 547 N N . ARG A 1 80 ? -7.374 1.128 6.198 1.00 95.75 80 ARG A N 1
ATOM 548 C CA . ARG A 1 80 ? -7.818 1.742 7.459 1.00 95.75 80 ARG A CA 1
ATOM 549 C C . ARG A 1 80 ? -9.343 1.759 7.570 1.00 95.75 80 ARG A C 1
ATOM 551 O O . ARG A 1 80 ? -9.873 1.190 8.523 1.00 95.75 80 ARG A O 1
ATOM 558 N N . ARG A 1 81 ? -10.037 2.244 6.534 1.00 94.56 81 ARG A N 1
ATOM 559 C CA . ARG A 1 81 ? -11.511 2.251 6.467 1.00 94.56 81 ARG A CA 1
ATOM 560 C C . ARG A 1 81 ? -12.137 0.863 6.615 1.00 94.56 81 ARG A C 1
ATOM 562 O O . ARG A 1 81 ? -13.187 0.710 7.233 1.00 94.56 81 ARG A O 1
ATOM 569 N N . LEU A 1 82 ? -11.530 -0.166 6.021 1.00 94.00 82 LEU A N 1
ATOM 570 C CA . LEU A 1 82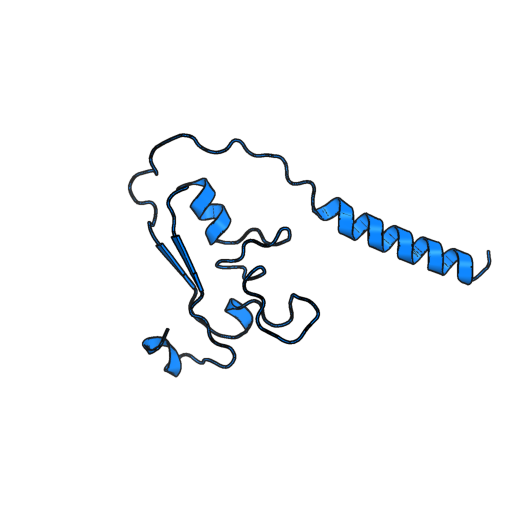 ? -12.025 -1.539 6.145 1.00 94.00 82 LEU A CA 1
ATOM 571 C C . LEU A 1 82 ? -11.688 -2.143 7.514 1.00 94.00 82 LEU A C 1
ATOM 573 O O . LEU A 1 82 ? -12.501 -2.879 8.072 1.00 94.00 82 LEU A O 1
ATOM 577 N N . ARG A 1 83 ? -10.529 -1.810 8.090 1.00 92.88 83 ARG A N 1
ATOM 578 C CA . ARG A 1 83 ? -10.105 -2.307 9.403 1.00 92.88 83 ARG A CA 1
ATOM 579 C C . ARG A 1 83 ? -10.904 -1.710 10.557 1.00 92.88 83 ARG A C 1
ATOM 581 O O . ARG A 1 83 ? -11.081 -2.373 11.573 1.00 92.88 83 ARG A O 1
ATOM 588 N N . GLU A 1 84 ? -11.449 -0.511 10.381 1.00 91.00 84 GLU A N 1
ATOM 589 C CA . GLU A 1 84 ? -12.476 0.031 11.276 1.00 91.00 84 GLU A CA 1
ATOM 590 C C . GLU A 1 84 ? -13.724 -0.857 11.323 1.00 91.00 84 GLU A C 1
ATOM 592 O O . GLU A 1 84 ? -14.393 -0.910 12.339 1.00 91.00 84 GLU A O 1
ATOM 597 N N . ARG A 1 85 ? -14.048 -1.605 10.265 1.00 88.88 85 ARG A N 1
ATOM 598 C CA . ARG A 1 85 ? -15.199 -2.528 10.258 1.00 88.88 85 ARG A CA 1
ATOM 599 C C . ARG A 1 85 ? -14.818 -3.945 10.675 1.00 88.88 85 ARG A C 1
ATOM 601 O O . ARG A 1 85 ? -15.637 -4.663 11.239 1.00 88.88 85 ARG A O 1
ATOM 608 N N . ASN A 1 86 ? -13.584 -4.344 10.382 1.00 91.38 86 ASN A N 1
ATOM 609 C CA . ASN A 1 86 ? -13.018 -5.638 10.730 1.00 91.38 86 ASN A CA 1
ATOM 610 C C . ASN A 1 86 ? -11.608 -5.450 11.320 1.00 91.38 86 ASN A C 1
ATOM 612 O O . ASN A 1 86 ? -10.630 -5.429 10.567 1.00 91.38 86 ASN A O 1
ATOM 616 N N . PRO A 1 87 ? -11.463 -5.375 12.656 1.00 90.94 87 PRO A N 1
ATOM 617 C CA . PRO A 1 87 ? -10.155 -5.216 13.296 1.00 90.94 87 PRO A CA 1
ATOM 618 C C . PRO A 1 87 ? -9.145 -6.328 12.963 1.00 90.94 87 PRO A C 1
ATOM 620 O O . PRO A 1 87 ? -7.934 -6.092 13.045 1.00 90.94 87 PRO A O 1
ATOM 623 N N . ALA A 1 88 ? -9.634 -7.511 12.564 1.00 92.06 88 ALA A N 1
ATOM 624 C CA . ALA A 1 88 ? -8.837 -8.671 12.168 1.00 92.06 88 ALA A CA 1
ATOM 625 C C . ALA A 1 88 ? -8.404 -8.657 10.686 1.00 92.06 88 ALA A C 1
ATOM 627 O O . ALA A 1 88 ? -7.687 -9.563 10.261 1.00 92.06 88 ALA A O 1
ATOM 628 N N . LEU A 1 89 ? -8.794 -7.644 9.900 1.00 94.31 89 LEU A N 1
ATOM 629 C CA . LEU A 1 89 ? -8.376 -7.495 8.504 1.00 94.31 89 LEU A CA 1
ATOM 630 C C . LEU A 1 89 ? -6.847 -7.433 8.384 1.00 94.31 89 LEU A C 1
ATOM 632 O O . LEU A 1 89 ? -6.176 -6.590 8.994 1.00 94.31 89 LEU A O 1
ATOM 636 N N . ARG A 1 90 ? -6.304 -8.279 7.510 1.00 95.62 90 ARG A N 1
ATOM 637 C CA . ARG A 1 90 ? -4.895 -8.255 7.105 1.00 95.62 90 ARG A CA 1
ATOM 638 C C . ARG A 1 90 ? -4.737 -7.445 5.820 1.00 95.62 90 ARG A C 1
ATOM 640 O O . ARG A 1 90 ? -5.567 -7.545 4.924 1.00 95.62 90 ARG A O 1
ATOM 647 N N . GLY A 1 91 ? -3.689 -6.631 5.747 1.00 96.38 91 GLY A N 1
ATOM 648 C CA . GLY A 1 91 ? -3.379 -5.796 4.587 1.00 96.38 91 GLY A CA 1
ATOM 649 C C . GLY A 1 91 ? -1.982 -6.103 4.063 1.00 96.38 91 GLY A C 1
ATOM 650 O O . GLY A 1 91 ? -1.068 -6.274 4.867 1.00 96.38 91 GLY A O 1
ATOM 651 N N . GLU A 1 92 ? -1.822 -6.161 2.746 1.00 97.19 92 GLU A N 1
ATOM 652 C CA . GLU A 1 92 ? -0.535 -6.404 2.093 1.00 97.19 92 GLU A CA 1
ATOM 653 C C . GLU A 1 92 ? -0.404 -5.579 0.808 1.00 97.19 92 GLU A C 1
ATOM 655 O O . GLU A 1 92 ? -1.370 -5.416 0.063 1.00 97.19 92 GLU A O 1
ATOM 660 N N . ASN A 1 93 ? 0.787 -5.045 0.539 1.00 98.19 93 ASN A N 1
ATOM 661 C CA . ASN A 1 93 ? 1.101 -4.380 -0.721 1.00 98.19 93 ASN A CA 1
ATOM 662 C C . ASN A 1 93 ? 2.053 -5.267 -1.528 1.00 98.19 93 ASN A C 1
ATOM 664 O O . ASN A 1 93 ? 3.135 -5.598 -1.057 1.00 98.19 93 ASN A O 1
ATOM 668 N N . ARG A 1 94 ? 1.632 -5.673 -2.724 1.00 97.94 94 ARG A N 1
ATOM 669 C CA . ARG A 1 94 ? 2.425 -6.463 -3.678 1.00 97.94 94 ARG A CA 1
ATOM 670 C C . ARG A 1 94 ? 2.737 -5.687 -4.953 1.00 97.94 94 ARG A C 1
ATOM 672 O O . ARG A 1 94 ? 3.243 -6.249 -5.920 1.00 97.94 94 ARG A O 1
ATOM 679 N N . ALA A 1 95 ? 2.440 -4.391 -4.965 1.00 98.19 95 ALA A N 1
ATOM 680 C CA . ALA A 1 95 ? 2.813 -3.534 -6.070 1.00 98.19 95 ALA A CA 1
ATOM 681 C C . ALA A 1 95 ? 4.336 -3.404 -6.176 1.00 98.19 95 ALA A C 1
ATOM 683 O O . ALA A 1 95 ? 5.049 -3.353 -5.174 1.00 98.19 95 ALA A O 1
ATOM 684 N N . ALA A 1 96 ? 4.829 -3.294 -7.406 1.00 97.50 96 ALA A N 1
ATOM 685 C CA . ALA A 1 96 ? 6.252 -3.162 -7.686 1.00 97.50 96 ALA A CA 1
ATOM 686 C C . ALA A 1 96 ? 6.499 -1.947 -8.594 1.00 97.50 96 ALA A C 1
ATOM 688 O O . ALA A 1 96 ? 5.849 -1.829 -9.635 1.00 97.50 96 ALA A O 1
ATOM 689 N N . PRO A 1 97 ? 7.429 -1.032 -8.260 1.00 96.69 97 PRO A N 1
ATOM 690 C CA . PRO A 1 97 ? 7.745 0.104 -9.121 1.00 96.69 97 PRO A CA 1
ATOM 691 C C . PRO A 1 97 ? 8.092 -0.327 -10.550 1.00 96.69 97 PRO A C 1
ATOM 693 O O . PRO A 1 97 ? 8.905 -1.222 -10.762 1.00 96.69 97 PRO A O 1
ATOM 696 N N . GLY A 1 98 ? 7.464 0.317 -11.536 1.00 96.31 98 GLY A N 1
ATOM 697 C CA . GLY A 1 98 ? 7.653 -0.008 -12.953 1.00 96.31 98 GLY A CA 1
ATOM 698 C C . GLY A 1 98 ? 6.871 -1.228 -13.453 1.00 96.31 98 GLY A C 1
ATOM 699 O O . GLY A 1 98 ? 6.934 -1.522 -14.649 1.00 96.31 98 GLY A O 1
ATOM 700 N N . ALA A 1 99 ? 6.113 -1.917 -12.592 1.00 97.81 99 ALA A N 1
ATOM 701 C CA . ALA A 1 99 ? 5.222 -2.984 -13.028 1.00 97.81 99 ALA A CA 1
ATOM 702 C C . ALA A 1 99 ? 4.183 -2.467 -14.032 1.00 97.81 99 ALA A C 1
ATOM 704 O O . ALA A 1 99 ? 3.686 -1.347 -13.947 1.00 97.81 99 ALA A O 1
ATOM 705 N N . ARG A 1 100 ? 3.844 -3.318 -14.997 1.00 97.06 100 ARG A N 1
ATOM 706 C CA . ARG A 1 100 ? 2.760 -3.102 -15.963 1.00 97.06 100 ARG A CA 1
ATOM 707 C C . ARG A 1 100 ? 1.756 -4.238 -15.833 1.00 97.06 100 ARG A C 1
ATOM 709 O O . ARG A 1 100 ? 2.051 -5.236 -15.184 1.00 97.06 100 ARG A O 1
ATOM 716 N N . ALA A 1 101 ? 0.619 -4.141 -16.521 1.00 96.25 101 ALA A N 1
ATOM 717 C CA . ALA A 1 101 ? -0.414 -5.182 -16.503 1.00 96.25 101 ALA A CA 1
ATOM 718 C C . ALA A 1 101 ? 0.132 -6.600 -16.787 1.00 96.25 101 ALA A C 1
ATOM 720 O O . ALA A 1 101 ? -0.301 -7.561 -16.162 1.00 96.25 101 ALA A O 1
ATOM 721 N N . ALA A 1 102 ? 1.138 -6.733 -17.659 1.00 97.50 102 ALA A N 1
ATOM 722 C CA . ALA A 1 102 ? 1.779 -8.018 -17.958 1.00 97.50 102 ALA A CA 1
ATOM 723 C C . ALA A 1 102 ? 2.501 -8.667 -16.756 1.00 97.50 102 ALA A C 1
ATOM 725 O O . ALA A 1 102 ? 2.704 -9.876 -16.750 1.00 97.50 102 ALA A O 1
ATOM 726 N N . ALA A 1 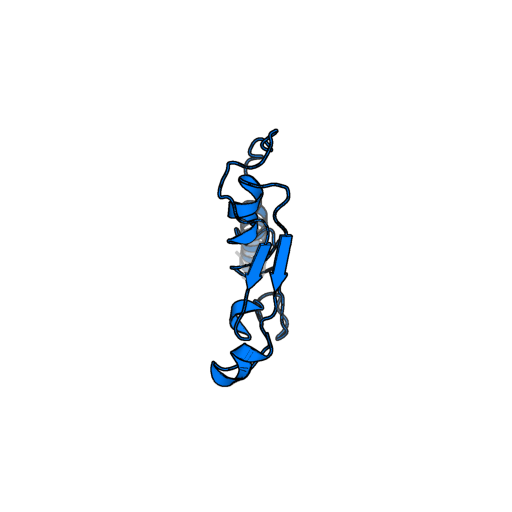103 ? 2.882 -7.890 -15.739 1.00 96.38 103 ALA A N 1
ATOM 727 C CA . ALA A 1 103 ? 3.545 -8.381 -14.532 1.00 96.38 103 ALA A CA 1
ATOM 728 C C . ALA A 1 103 ? 2.558 -8.839 -13.441 1.00 96.38 103 ALA A C 1
ATOM 730 O O . ALA A 1 103 ? 2.995 -9.300 -12.390 1.00 96.38 103 ALA A O 1
ATOM 731 N N . LEU A 1 104 ? 1.243 -8.720 -13.671 1.00 94.56 104 LEU A N 1
ATOM 732 C CA . LEU A 1 104 ? 0.218 -8.950 -12.648 1.00 94.56 104 LEU A CA 1
ATOM 733 C C . LEU A 1 104 ? 0.256 -10.364 -12.057 1.00 94.56 104 LEU A C 1
ATOM 735 O O . LEU A 1 104 ? 0.031 -10.526 -10.867 1.00 94.56 104 LEU A O 1
ATOM 739 N N . ALA A 1 105 ? 0.583 -11.379 -12.861 1.00 96.31 105 ALA A N 1
ATOM 740 C CA . ALA A 1 105 ? 0.663 -12.764 -12.394 1.00 96.31 105 ALA A CA 1
ATOM 741 C C . ALA A 1 105 ? 1.764 -13.003 -11.339 1.00 96.31 105 ALA A C 1
ATOM 743 O O . ALA A 1 105 ? 1.742 -14.027 -10.663 1.00 96.31 105 ALA A O 1
ATOM 744 N N . GLY A 1 106 ? 2.734 -12.090 -11.222 1.00 93.19 106 GLY A N 1
ATOM 745 C CA . GLY A 1 106 ? 3.822 -12.164 -10.246 1.00 93.19 106 GLY A CA 1
ATOM 746 C C . GLY A 1 106 ? 3.579 -11.377 -8.956 1.00 93.19 106 GLY A C 1
ATOM 747 O O . GLY A 1 106 ? 4.516 -11.256 -8.168 1.00 93.19 106 GLY A O 1
ATOM 748 N N . GLN A 1 107 ? 2.385 -10.808 -8.758 1.00 94.38 107 GLN A N 1
ATOM 749 C CA . GLN A 1 107 ? 2.044 -9.992 -7.587 1.00 94.38 107 GLN A CA 1
ATOM 750 C C . GLN A 1 107 ? 1.078 -10.715 -6.645 1.00 94.38 107 GLN A C 1
ATOM 752 O O . GLN A 1 107 ? 0.143 -11.379 -7.141 1.00 94.38 107 GLN A O 1
#

Radius of gyration: 18.97 Å; Cα contacts (8 Å, |Δi|>4): 159; chains: 1; bounding box: 34×58×38 Å

Secondary structure (DSSP, 8-state):
--HHHHHHHHHHHHHHHHHHTT----PPPP-SPPPTT--SEEEE--STTTTTTTTTSSSS--GGG-TTT---TT---HHHHHHTT-TT-EEEE---TT--GGGGGG-

pLDDT: mean 87.32, std 13.28, range [54.03, 98.19]

Mean predicted aligned error: 10.44 Å